Protein AF-A0A1C0A7Q6-F1 (afdb_monomer_lite)

Sequence (80 aa):
MNKTSEIQIARDLWNKTENQGVKLLLNQFSDECPKCGLKGGHGYKNWDLLVPIEVIDTKHHLVSYRCKRCGKQFKKVEEC

pLDDT: mean 82.35, std 10.29, range [41.22, 94.12]

Organism: NCBI:txid1413210

Foldseek 3Di:
DPPDDPLNVLLVCCVVDPDQVSQQVSVQPAQADSDPRHGQPVPSPQWDWDDDWADPDPFWIWTKIAGNPPRDIHIYIGGD

Secondary structure (DSSP, 8-state):
--PPPHHHHHHHHHHH---HHHHHHHHHT-SB-TTT--B--GGGTTEEEEEEEEE-SSSEEEEEEEETTT--EEEEEEE-

Radius of gyration: 13.05 Å; chains: 1; bounding box: 25×27×42 Å

Structure (mmCIF, N/CA/C/O backbone):
data_AF-A0A1C0A7Q6-F1
#
_entry.id   AF-A0A1C0A7Q6-F1
#
loop_
_atom_site.group_PDB
_atom_site.id
_atom_site.type_symbol
_atom_site.label_atom_id
_atom_site.label_alt_id
_atom_site.label_comp_id
_atom_site.label_asym_id
_atom_site.label_entity_id
_atom_site.label_seq_id
_atom_site.pdbx_PDB_ins_code
_atom_site.Cartn_x
_atom_site.Cartn_y
_atom_site.Cartn_z
_atom_site.occupancy
_atom_site.B_iso_or_equiv
_atom_site.auth_seq_id
_atom_site.auth_comp_id
_atom_site.auth_asym_id
_atom_site.auth_atom_id
_atom_site.pdbx_PDB_model_num
ATOM 1 N N . MET A 1 1 ? 3.943 12.140 28.988 1.00 41.22 1 MET A N 1
ATOM 2 C CA . MET A 1 1 ? 3.154 12.387 27.759 1.00 41.22 1 MET A CA 1
ATOM 3 C C . MET A 1 1 ? 3.426 11.242 26.798 1.00 41.22 1 MET A C 1
ATOM 5 O O . MET A 1 1 ? 4.578 11.071 26.418 1.00 41.22 1 MET A O 1
ATOM 9 N N . ASN A 1 2 ? 2.421 10.427 26.461 1.00 50.41 2 ASN A N 1
ATOM 10 C CA . ASN A 1 2 ? 2.576 9.416 25.411 1.00 50.41 2 ASN A CA 1
ATOM 11 C C . ASN A 1 2 ? 2.794 10.151 24.087 1.00 50.41 2 ASN A C 1
ATOM 13 O O . ASN A 1 2 ? 1.897 10.850 23.624 1.00 50.41 2 ASN A O 1
ATOM 17 N N . LYS A 1 3 ? 3.999 10.051 23.517 1.00 55.38 3 LYS A N 1
ATOM 18 C CA . LYS A 1 3 ? 4.269 10.551 22.168 1.00 55.38 3 LYS A CA 1
ATOM 19 C C . LYS A 1 3 ? 3.378 9.770 21.202 1.00 55.38 3 LYS A C 1
ATOM 21 O O . LYS A 1 3 ? 3.463 8.545 21.160 1.00 55.38 3 LYS A O 1
ATOM 26 N N . THR A 1 4 ? 2.520 10.470 20.465 1.00 68.31 4 THR A N 1
ATOM 27 C CA . THR A 1 4 ? 1.777 9.895 19.338 1.00 68.31 4 THR A CA 1
ATOM 28 C C . THR A 1 4 ? 2.781 9.253 18.388 1.00 68.31 4 THR A C 1
ATOM 30 O O . THR A 1 4 ? 3.759 9.902 18.014 1.00 68.31 4 THR A O 1
ATOM 33 N N . SER A 1 5 ? 2.592 7.980 18.039 1.00 76.62 5 SER A N 1
ATOM 34 C CA . SER A 1 5 ? 3.535 7.308 17.145 1.00 76.62 5 SER A CA 1
ATOM 35 C C . SER A 1 5 ? 3.442 7.899 15.736 1.00 76.62 5 SER A C 1
ATOM 37 O O . SER A 1 5 ? 2.368 8.315 15.298 1.00 76.62 5 SER A O 1
ATOM 39 N N . GLU A 1 6 ? 4.549 7.913 14.995 1.00 69.81 6 GLU A N 1
ATOM 40 C CA . GLU A 1 6 ? 4.578 8.382 13.598 1.00 69.81 6 GLU A CA 1
ATOM 41 C C . GLU A 1 6 ? 3.550 7.631 12.730 1.00 69.81 6 GLU A C 1
ATOM 43 O O . GLU A 1 6 ? 2.917 8.212 11.852 1.00 69.81 6 GLU A O 1
ATOM 48 N N . ILE A 1 7 ? 3.279 6.365 13.070 1.00 69.06 7 ILE A N 1
ATOM 49 C CA . ILE A 1 7 ? 2.230 5.531 12.469 1.00 69.06 7 ILE A CA 1
ATOM 50 C C . ILE A 1 7 ? 0.823 6.091 12.733 1.00 69.06 7 ILE A C 1
ATOM 52 O O . ILE A 1 7 ? -0.016 6.108 11.832 1.00 69.06 7 ILE A O 1
ATOM 56 N N . GLN A 1 8 ? 0.531 6.551 13.953 1.00 74.31 8 GLN A N 1
ATOM 57 C CA . GLN A 1 8 ? -0.759 7.176 14.268 1.00 74.31 8 GLN A CA 1
ATOM 58 C C . GLN A 1 8 ? -0.936 8.491 13.501 1.00 74.31 8 GLN A C 1
ATOM 60 O O . GLN A 1 8 ? -1.991 8.704 12.908 1.00 74.31 8 GLN A O 1
ATOM 65 N N . ILE A 1 9 ? 0.114 9.314 13.418 1.00 79.12 9 ILE A N 1
ATOM 66 C CA . ILE A 1 9 ? 0.106 10.555 12.627 1.00 79.12 9 ILE A CA 1
ATOM 67 C C . ILE A 1 9 ? -0.155 10.249 11.143 1.00 79.12 9 ILE A C 1
ATOM 69 O O . ILE A 1 9 ? -1.003 10.888 10.517 1.00 79.12 9 ILE A O 1
ATOM 73 N N . ALA A 1 10 ? 0.516 9.237 10.586 1.00 76.25 10 ALA A N 1
ATOM 74 C CA . ALA A 1 10 ? 0.327 8.809 9.203 1.00 76.25 10 ALA A CA 1
ATOM 75 C C . ALA A 1 10 ? -1.114 8.339 8.926 1.00 76.25 10 ALA A C 1
ATOM 77 O O . ALA A 1 10 ? -1.703 8.714 7.910 1.00 76.25 10 ALA A O 1
ATOM 78 N N . ARG A 1 11 ? -1.721 7.572 9.843 1.00 76.38 11 ARG A N 1
ATOM 79 C CA . ARG A 1 11 ? -3.125 7.129 9.731 1.00 76.38 11 ARG A CA 1
ATOM 80 C C . ARG A 1 11 ? -4.108 8.298 9.776 1.00 76.38 11 ARG A C 1
ATOM 82 O O . ARG A 1 11 ? -5.058 8.333 8.989 1.00 76.38 11 ARG A O 1
ATOM 89 N N . ASP A 1 12 ? -3.879 9.264 10.658 1.00 83.50 12 ASP A N 1
ATOM 90 C CA . ASP A 1 12 ? -4.729 10.450 10.764 1.00 83.50 12 ASP A CA 1
ATOM 91 C C . ASP A 1 12 ? -4.653 11.303 9.495 1.00 83.50 12 ASP A C 1
ATOM 93 O O . ASP A 1 12 ? -5.686 11.702 8.949 1.00 83.50 12 ASP A O 1
ATOM 97 N N . LEU A 1 13 ? -3.442 11.531 8.977 1.00 83.56 13 LEU A N 1
ATOM 98 C CA . LEU A 1 13 ? -3.224 12.232 7.711 1.00 83.56 13 LEU A CA 1
ATOM 99 C C . LEU A 1 13 ? -3.883 11.500 6.540 1.00 83.56 13 LEU A C 1
ATOM 101 O O . LEU A 1 13 ? -4.560 12.129 5.728 1.00 83.56 13 LEU A O 1
ATOM 105 N N . TRP A 1 14 ? -3.767 10.173 6.483 1.00 82.00 14 TRP A N 1
ATOM 106 C CA . TRP A 1 14 ? -4.395 9.342 5.455 1.00 82.00 14 TRP A CA 1
ATOM 107 C C . TRP A 1 14 ? -5.926 9.474 5.418 1.00 82.00 14 TRP A C 1
ATOM 109 O O . TRP A 1 14 ? -6.541 9.391 4.348 1.00 82.00 14 TRP A O 1
ATOM 119 N N . ASN A 1 15 ? -6.566 9.649 6.577 1.00 81.38 15 ASN A N 1
ATOM 120 C CA . ASN A 1 15 ? -8.013 9.842 6.663 1.00 81.38 15 ASN A CA 1
ATOM 121 C C . ASN A 1 15 ? -8.457 11.262 6.297 1.00 81.38 15 ASN A C 1
ATOM 123 O O . ASN A 1 15 ? -9.579 11.418 5.827 1.00 81.38 15 ASN A O 1
ATOM 127 N N . LYS A 1 16 ? -7.590 12.264 6.477 1.00 88.56 16 LYS A N 1
ATOM 128 C CA . LYS A 1 16 ? -7.888 13.679 6.205 1.00 88.56 16 LYS A CA 1
ATOM 129 C C . LYS A 1 16 ? -7.553 14.116 4.781 1.00 88.56 16 LYS A C 1
ATOM 131 O O . LYS A 1 16 ? -8.175 15.037 4.270 1.00 88.56 16 LYS A O 1
ATOM 136 N N . THR A 1 17 ? -6.556 13.497 4.151 1.00 86.31 17 THR A N 1
ATOM 137 C CA . THR A 1 17 ? -6.098 13.908 2.821 1.00 86.31 17 THR A CA 1
ATOM 138 C C . THR A 1 17 ? -6.888 13.232 1.702 1.00 86.31 17 THR A C 1
ATOM 140 O O . THR A 1 17 ? -7.166 12.029 1.737 1.00 8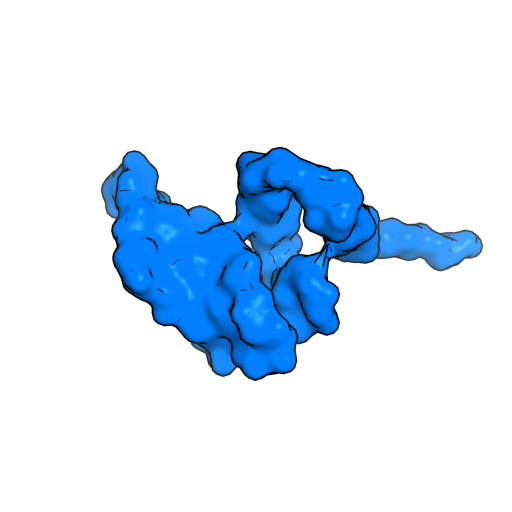6.31 17 THR A O 1
ATOM 143 N N . GLU A 1 18 ? -7.207 13.986 0.655 1.00 86.69 18 GLU A N 1
ATOM 144 C CA . GLU A 1 18 ? -7.759 13.455 -0.597 1.00 86.69 18 GLU A CA 1
ATOM 145 C C . GLU A 1 18 ? -6.662 13.145 -1.628 1.00 86.69 18 GLU A C 1
ATOM 147 O O . GLU A 1 18 ? -6.880 12.351 -2.547 1.00 86.69 18 GLU A O 1
ATOM 152 N N . ASN A 1 19 ? -5.454 13.687 -1.426 1.00 89.62 19 ASN A N 1
ATOM 153 C CA . ASN A 1 19 ? -4.325 13.541 -2.338 1.00 89.62 19 ASN A CA 1
ATOM 154 C C . ASN A 1 19 ? -3.803 12.092 -2.360 1.00 89.62 19 ASN A C 1
ATOM 156 O O . ASN A 1 19 ? -3.327 11.559 -1.353 1.00 89.62 19 ASN A O 1
ATOM 160 N N . GLN A 1 20 ? -3.867 11.460 -3.533 1.00 82.44 20 GLN A N 1
ATOM 161 C CA . GLN A 1 20 ? -3.475 10.060 -3.719 1.00 82.44 20 GLN A CA 1
ATOM 162 C C . GLN A 1 20 ? -1.956 9.835 -3.643 1.00 82.44 20 GLN A C 1
ATOM 164 O O . GLN A 1 20 ? -1.526 8.769 -3.209 1.00 82.44 20 GLN A O 1
ATOM 169 N N . GLY A 1 21 ? -1.140 10.832 -3.998 1.00 85.12 21 GLY A N 1
ATOM 170 C CA . GLY A 1 21 ? 0.320 10.756 -3.892 1.00 85.12 21 GLY A CA 1
ATOM 171 C C . GLY A 1 21 ? 0.796 10.764 -2.440 1.00 85.12 21 GLY A C 1
ATOM 172 O O . GLY A 1 21 ? 1.606 9.929 -2.048 1.00 85.12 21 GLY A O 1
ATOM 173 N N . VAL A 1 22 ? 0.216 11.631 -1.601 1.00 85.38 22 VAL A N 1
ATOM 174 C CA . VAL A 1 22 ? 0.490 11.639 -0.149 1.00 85.38 22 VAL A CA 1
ATOM 175 C C . VAL A 1 22 ? 0.096 10.304 0.477 1.00 85.38 22 VAL A C 1
ATOM 177 O O . VAL A 1 22 ? 0.840 9.742 1.274 1.00 85.38 22 VAL A O 1
ATOM 180 N N . LYS A 1 23 ? -1.056 9.762 0.075 1.00 82.94 23 LYS A N 1
ATOM 181 C CA . LYS A 1 23 ? -1.499 8.428 0.481 1.00 82.94 23 LYS A CA 1
ATOM 182 C C . LYS A 1 23 ? -0.460 7.360 0.132 1.00 82.94 23 LYS A C 1
ATOM 184 O O . LYS A 1 23 ? -0.048 6.611 1.015 1.00 82.94 23 LYS A O 1
ATOM 189 N N . LEU A 1 24 ? -0.002 7.318 -1.119 1.00 83.44 24 LEU A N 1
ATOM 190 C CA . LEU A 1 24 ? 1.029 6.375 -1.549 1.00 83.44 24 LEU A CA 1
ATOM 191 C C . LEU A 1 24 ? 2.289 6.480 -0.679 1.00 83.44 24 LEU A C 1
ATOM 193 O O . LEU A 1 24 ? 2.715 5.469 -0.134 1.00 83.44 24 LEU A O 1
ATOM 197 N N . LEU A 1 25 ? 2.825 7.690 -0.483 1.00 84.44 25 LEU A N 1
ATOM 198 C CA . LEU A 1 25 ? 4.023 7.919 0.333 1.00 84.44 25 LEU A CA 1
ATOM 199 C C . LEU A 1 25 ? 3.860 7.402 1.766 1.00 84.44 25 LEU A C 1
ATOM 201 O O . LEU A 1 25 ? 4.725 6.688 2.260 1.00 84.44 25 LEU A O 1
ATOM 205 N N . LEU A 1 26 ? 2.736 7.707 2.420 1.00 81.00 26 LEU A N 1
ATOM 206 C CA . LEU A 1 26 ? 2.480 7.269 3.796 1.00 81.00 26 LEU A CA 1
ATOM 207 C C . LEU A 1 26 ? 2.408 5.738 3.925 1.00 81.00 26 LEU A C 1
ATOM 209 O O . LEU A 1 26 ? 2.842 5.191 4.937 1.00 81.00 26 LEU A O 1
ATOM 213 N N . ASN A 1 27 ? 1.908 5.032 2.906 1.00 79.19 27 ASN A N 1
ATOM 214 C CA . ASN A 1 27 ? 1.846 3.567 2.928 1.00 79.19 27 ASN A CA 1
ATOM 215 C C . ASN A 1 27 ? 3.209 2.894 2.806 1.00 79.19 27 ASN A C 1
ATOM 217 O O . ASN A 1 27 ? 3.360 1.765 3.278 1.00 79.19 27 ASN A O 1
ATOM 221 N N . GLN A 1 28 ? 4.185 3.545 2.173 1.00 82.44 28 GLN A N 1
ATOM 222 C CA . GLN A 1 28 ? 5.505 2.945 1.977 1.00 82.44 28 GLN A CA 1
ATOM 223 C C . GLN A 1 28 ? 6.224 2.683 3.298 1.00 82.44 28 GLN A C 1
ATOM 225 O O . GLN A 1 28 ? 6.963 1.712 3.404 1.00 82.44 28 GLN A O 1
ATOM 230 N N . PHE A 1 29 ? 5.932 3.477 4.327 1.00 73.88 29 PHE A N 1
ATOM 231 C CA . PHE A 1 29 ? 6.553 3.360 5.646 1.00 73.88 29 PHE A CA 1
ATOM 232 C C . PHE A 1 29 ? 5.819 2.419 6.609 1.00 73.88 29 PHE A C 1
ATOM 234 O O . PHE A 1 29 ? 6.264 2.245 7.741 1.00 73.88 29 PHE A O 1
ATOM 241 N N . SER A 1 30 ? 4.687 1.832 6.208 1.00 76.31 30 SER A N 1
ATOM 242 C CA . SER A 1 30 ? 3.864 1.011 7.100 1.00 76.31 30 SER A CA 1
ATOM 243 C C . SER A 1 30 ? 3.686 -0.403 6.570 1.00 76.31 30 SER A C 1
ATOM 245 O O . SER A 1 30 ? 3.290 -0.615 5.425 1.00 76.31 30 SER A O 1
ATOM 247 N N . ASP A 1 31 ? 3.902 -1.392 7.428 1.00 78.44 31 ASP A N 1
ATOM 248 C CA . ASP A 1 31 ? 3.498 -2.778 7.210 1.00 78.44 31 ASP A CA 1
ATOM 249 C C . ASP A 1 31 ? 2.015 -3.001 7.547 1.00 78.44 31 ASP A C 1
ATOM 251 O O . ASP A 1 31 ? 1.558 -4.134 7.562 1.00 78.44 31 ASP A O 1
ATOM 255 N N . GLU A 1 32 ? 1.224 -1.959 7.809 1.00 82.94 32 GLU A N 1
ATOM 256 C CA . GLU A 1 32 ? -0.159 -2.073 8.270 1.00 82.94 32 GLU A CA 1
ATOM 257 C C . GLU A 1 32 ? -1.154 -1.516 7.250 1.00 82.94 32 GLU A C 1
ATOM 259 O O . GLU A 1 32 ? -0.871 -0.597 6.486 1.00 82.94 32 GLU A O 1
ATOM 264 N N . CYS A 1 33 ? -2.381 -2.042 7.257 1.00 83.75 33 CYS A N 1
ATOM 265 C CA . CYS A 1 33 ? -3.464 -1.471 6.471 1.00 83.75 33 CYS A CA 1
ATOM 266 C C . CYS A 1 33 ? -3.732 -0.033 6.950 1.00 83.75 33 CYS A C 1
ATOM 268 O O . CYS A 1 33 ? -4.140 0.148 8.103 1.00 83.75 33 CYS A O 1
ATOM 270 N N . PRO A 1 34 ? -3.651 0.979 6.071 1.00 75.81 34 PRO A N 1
ATOM 271 C CA . PRO A 1 34 ? -3.758 2.383 6.473 1.00 75.81 34 PRO A CA 1
ATOM 272 C C . PRO A 1 34 ? -5.157 2.769 6.977 1.00 75.81 34 PRO A C 1
ATOM 274 O O . PRO A 1 34 ? -5.344 3.826 7.572 1.00 75.81 34 PRO A O 1
ATOM 277 N N . LYS A 1 35 ? -6.166 1.920 6.738 1.00 79.94 35 LYS A N 1
ATOM 278 C CA . LYS A 1 35 ? -7.548 2.147 7.182 1.00 79.94 35 LYS A CA 1
ATOM 279 C C . LYS A 1 35 ? -7.914 1.443 8.483 1.00 79.94 35 LYS A C 1
ATOM 281 O O . LYS A 1 35 ? -8.632 2.028 9.280 1.00 79.94 35 LYS A O 1
ATOM 286 N N . CYS A 1 36 ? -7.480 0.200 8.691 1.00 82.56 36 CYS A N 1
ATOM 287 C CA . CYS A 1 36 ? -7.900 -0.589 9.860 1.00 82.56 36 CYS A CA 1
ATOM 288 C C . CYS A 1 36 ? -6.747 -1.047 10.762 1.00 82.56 36 CYS A C 1
ATOM 290 O O . CYS A 1 36 ? -6.991 -1.708 11.770 1.00 82.56 36 CYS A O 1
ATOM 292 N N . GLY A 1 37 ? -5.502 -0.735 10.396 1.00 81.12 37 GLY A N 1
ATOM 293 C CA . GLY A 1 37 ? -4.311 -1.082 11.165 1.00 81.12 37 GLY A CA 1
ATOM 294 C C . GLY A 1 37 ? -3.942 -2.564 11.161 1.00 81.12 37 GLY A C 1
ATOM 295 O O . GLY A 1 37 ? -3.133 -2.989 11.977 1.00 81.12 37 GLY A O 1
ATOM 296 N N . LEU A 1 38 ? -4.543 -3.378 10.286 1.00 84.56 38 LEU A N 1
ATOM 297 C CA . LEU A 1 38 ? -4.173 -4.787 10.165 1.00 84.56 38 LEU A CA 1
ATOM 298 C C . LEU A 1 38 ? -2.759 -4.914 9.590 1.00 84.56 38 LEU A C 1
ATOM 300 O O . LEU A 1 38 ? -2.548 -4.551 8.434 1.00 84.56 38 LEU A O 1
ATOM 304 N N . LYS A 1 39 ? -1.833 -5.492 10.356 1.00 81.81 39 LYS A N 1
ATOM 305 C CA . LYS A 1 39 ? -0.475 -5.796 9.891 1.00 81.81 39 LYS A CA 1
ATOM 306 C C . LYS A 1 39 ? -0.496 -6.759 8.703 1.00 81.81 39 LYS A C 1
ATOM 308 O O . LYS A 1 39 ? -1.237 -7.745 8.710 1.00 81.81 39 LYS A O 1
ATOM 313 N N . GLY A 1 40 ? 0.310 -6.498 7.689 1.00 70.19 40 GLY A N 1
ATOM 314 C CA . GLY A 1 40 ? 0.688 -7.453 6.664 1.00 70.19 40 GLY A CA 1
ATOM 315 C C . GLY A 1 40 ? 1.516 -8.530 7.346 1.00 70.19 40 GLY A C 1
ATOM 316 O O . GLY A 1 40 ? 2.633 -8.276 7.773 1.00 70.19 40 GLY A O 1
ATOM 317 N N . GLY A 1 41 ? 0.947 -9.722 7.541 1.00 67.44 41 GLY A N 1
ATOM 318 C CA . GLY A 1 41 ? 1.730 -10.846 8.058 1.00 67.44 41 GLY A CA 1
ATOM 319 C C . GLY A 1 41 ? 2.914 -11.162 7.136 1.00 67.44 41 GLY A C 1
ATOM 320 O O . GLY A 1 41 ? 2.944 -10.706 5.993 1.00 67.44 41 GLY A O 1
ATOM 321 N N . HIS A 1 42 ? 3.855 -11.989 7.600 1.00 60.28 42 HIS A N 1
ATOM 322 C CA . HIS A 1 42 ? 4.963 -12.476 6.770 1.00 60.28 42 HIS A CA 1
ATOM 323 C C . HIS A 1 42 ? 4.462 -12.967 5.401 1.00 60.28 42 HIS A C 1
ATOM 325 O O . HIS A 1 42 ? 3.575 -13.824 5.341 1.00 60.28 42 HIS A O 1
ATOM 331 N N . GLY A 1 43 ? 5.020 -12.409 4.322 1.00 59.75 43 GLY A N 1
ATOM 332 C CA . GLY A 1 43 ? 4.622 -12.716 2.945 1.00 59.75 43 GLY A CA 1
ATOM 333 C C . GLY A 1 43 ? 3.261 -12.144 2.539 1.00 59.75 43 GLY A C 1
ATOM 334 O O . GLY A 1 43 ? 2.529 -12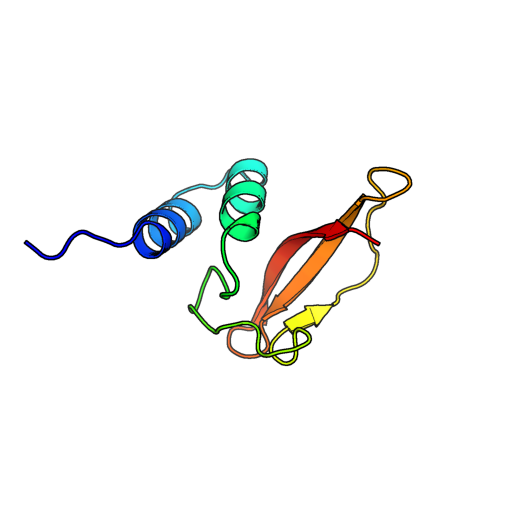.796 1.804 1.00 59.75 43 GLY A O 1
ATOM 335 N N . TYR A 1 44 ? 2.873 -10.977 3.067 1.00 66.50 44 TYR A N 1
ATOM 336 C CA . TYR A 1 44 ? 1.639 -10.265 2.707 1.00 66.50 44 TYR A CA 1
ATOM 337 C C . TYR A 1 44 ? 0.346 -11.080 2.888 1.00 66.50 44 TYR A C 1
ATOM 339 O O . TYR A 1 44 ? -0.676 -10.766 2.289 1.00 66.50 44 TYR A O 1
ATOM 347 N N . LYS A 1 45 ? 0.331 -12.096 3.767 1.00 74.69 45 LYS A N 1
ATOM 348 C CA . LYS A 1 45 ? -0.808 -13.030 3.945 1.00 74.69 45 LYS A CA 1
ATOM 349 C C . LYS A 1 45 ? -2.164 -12.354 4.170 1.00 74.69 45 LYS A C 1
ATOM 351 O O . LYS A 1 45 ? -3.203 -12.928 3.841 1.00 74.69 45 LYS A O 1
ATOM 356 N N . ASN A 1 46 ? -2.157 -11.144 4.718 1.00 83.25 46 ASN A N 1
ATOM 357 C CA . ASN A 1 46 ? -3.353 -10.377 5.051 1.00 83.25 46 ASN A CA 1
ATOM 358 C C . ASN A 1 46 ? -3.838 -9.449 3.927 1.00 83.25 46 ASN A C 1
ATOM 360 O O . ASN A 1 46 ? -4.854 -8.764 4.100 1.00 83.25 46 ASN A O 1
ATOM 364 N N . TRP A 1 47 ? -3.127 -9.408 2.802 1.00 87.69 47 TRP A N 1
ATOM 365 C CA . TRP A 1 47 ? -3.395 -8.546 1.658 1.00 87.69 47 TRP A CA 1
ATOM 366 C C . TRP A 1 47 ? -3.598 -9.409 0.406 1.00 87.69 47 TRP A C 1
ATOM 368 O O . TRP A 1 47 ? -2.930 -10.424 0.229 1.00 87.69 47 TRP A O 1
ATOM 378 N N . ASP A 1 48 ? -4.543 -9.026 -0.449 1.00 90.06 48 ASP A N 1
ATOM 379 C CA . ASP A 1 48 ? -4.651 -9.575 -1.803 1.00 90.06 48 ASP A CA 1
ATOM 380 C C . ASP A 1 48 ? -3.934 -8.625 -2.759 1.00 90.06 48 ASP A C 1
ATOM 382 O O . ASP A 1 48 ? -4.290 -7.445 -2.803 1.00 90.06 48 ASP A O 1
ATOM 386 N N . LEU A 1 49 ? -2.961 -9.118 -3.526 1.00 89.62 49 LEU A N 1
ATOM 387 C CA . LEU A 1 49 ? -2.405 -8.377 -4.657 1.00 89.62 49 LEU A CA 1
ATOM 388 C C . LEU A 1 49 ? -3.457 -8.304 -5.767 1.00 89.62 49 LEU A C 1
ATOM 390 O O . LEU A 1 49 ? -4.002 -9.325 -6.187 1.00 89.62 49 LEU A O 1
ATOM 394 N N . LEU A 1 50 ? -3.750 -7.095 -6.229 1.00 90.25 50 LEU A N 1
ATOM 395 C CA . LEU A 1 50 ? -4.668 -6.840 -7.327 1.00 90.25 50 LEU A CA 1
ATOM 396 C C . LEU A 1 50 ? -3.877 -6.563 -8.604 1.00 90.25 50 LEU A C 1
ATOM 398 O O . LEU A 1 50 ? -2.950 -5.756 -8.612 1.00 90.25 50 LEU A O 1
ATOM 402 N N . VAL A 1 51 ? -4.293 -7.216 -9.685 1.00 87.56 51 VAL A N 1
ATOM 403 C CA . VAL A 1 51 ? -3.834 -6.945 -11.050 1.00 87.56 51 VAL A CA 1
ATOM 404 C C . VAL A 1 51 ? -4.816 -5.987 -11.745 1.00 87.56 51 VAL A C 1
ATOM 406 O O . VAL A 1 51 ? -6.010 -6.028 -11.431 1.00 87.56 51 VAL A O 1
ATOM 409 N N . PRO A 1 52 ? -4.366 -5.136 -12.686 1.00 86.56 52 PRO A N 1
ATOM 410 C CA . PRO A 1 52 ? -3.010 -5.056 -13.240 1.00 86.56 52 PRO A CA 1
ATOM 411 C C . PRO A 1 52 ? -2.000 -4.338 -12.329 1.00 86.56 52 PRO A C 1
ATOM 413 O O . PRO A 1 52 ? -2.370 -3.506 -11.502 1.00 86.56 52 PRO A O 1
ATOM 416 N N . ILE A 1 53 ? -0.719 -4.668 -12.516 1.00 89.75 53 ILE A N 1
ATOM 417 C CA . ILE A 1 53 ? 0.429 -3.988 -11.902 1.00 89.75 53 ILE A CA 1
ATOM 418 C C . ILE A 1 53 ? 0.914 -2.897 -12.862 1.00 89.75 53 ILE A C 1
ATOM 420 O O . ILE A 1 53 ? 1.008 -3.135 -14.066 1.00 89.75 53 ILE A O 1
ATOM 424 N N . GLU A 1 54 ? 1.217 -1.711 -12.340 1.00 93.12 54 GLU A N 1
ATOM 425 C CA . GLU A 1 54 ? 1.739 -0.587 -13.120 1.00 93.12 54 GLU A CA 1
ATOM 426 C C . GLU A 1 54 ? 3.270 -0.551 -13.007 1.00 93.12 54 GLU A C 1
ATOM 428 O O . GLU A 1 54 ? 3.819 -0.407 -11.917 1.00 93.12 54 GLU A O 1
ATOM 433 N N . VAL A 1 55 ? 3.973 -0.720 -14.128 1.00 92.88 55 VAL A N 1
ATOM 434 C CA . VAL A 1 55 ? 5.444 -0.725 -14.170 1.00 92.88 55 VAL A CA 1
ATOM 435 C C . VAL A 1 55 ? 5.951 0.716 -14.163 1.00 92.88 55 VAL A C 1
ATOM 437 O O . VAL A 1 55 ? 5.587 1.486 -15.049 1.00 92.88 55 VAL A O 1
ATOM 440 N N . ILE A 1 56 ? 6.781 1.081 -13.180 1.00 92.31 56 ILE A N 1
ATOM 441 C CA . ILE A 1 56 ? 7.419 2.406 -13.123 1.00 92.31 56 ILE A CA 1
ATOM 442 C C . ILE A 1 56 ? 8.750 2.363 -13.877 1.00 92.31 56 ILE A C 1
ATOM 444 O O . ILE A 1 56 ? 8.994 3.182 -14.761 1.00 92.31 56 ILE A O 1
ATOM 448 N N . ASP A 1 57 ? 9.602 1.397 -13.535 1.00 93.38 57 ASP A N 1
ATOM 449 C CA . ASP A 1 57 ? 10.879 1.138 -14.199 1.00 93.38 57 ASP A CA 1
ATOM 450 C C . ASP A 1 57 ? 11.217 -0.364 -14.159 1.00 93.38 57 ASP A C 1
ATOM 452 O O . ASP A 1 57 ? 10.366 -1.195 -13.849 1.00 93.38 57 ASP A O 1
ATOM 456 N N . THR A 1 58 ? 12.452 -0.733 -14.509 1.00 92.44 58 THR A N 1
ATOM 457 C CA . THR A 1 58 ? 12.894 -2.135 -14.577 1.00 92.44 58 THR A CA 1
ATOM 458 C C . THR A 1 58 ? 12.948 -2.856 -13.230 1.00 92.44 58 THR A C 1
ATOM 460 O O . THR A 1 58 ? 13.086 -4.076 -13.224 1.00 92.44 58 THR A O 1
ATOM 463 N N . LYS A 1 59 ? 12.876 -2.131 -12.113 1.00 94.12 59 LYS A N 1
ATOM 464 C CA . LYS A 1 59 ? 12.962 -2.665 -10.749 1.00 94.12 59 LYS A CA 1
ATOM 465 C C . LYS A 1 59 ? 11.738 -2.344 -9.908 1.00 94.12 59 LYS A C 1
ATOM 467 O O . LYS A 1 59 ? 11.450 -3.076 -8.973 1.00 94.12 59 LYS A O 1
ATOM 472 N N . HIS A 1 60 ? 11.033 -1.258 -10.206 1.00 91.75 60 HIS A N 1
ATOM 473 C CA . HIS A 1 60 ? 9.960 -0.752 -9.365 1.00 91.75 60 HIS A CA 1
ATOM 474 C C . HIS A 1 60 ? 8.608 -0.872 -10.050 1.00 91.75 60 HIS A C 1
ATOM 476 O O . HIS A 1 60 ? 8.382 -0.355 -11.148 1.00 91.75 60 HIS A O 1
ATOM 482 N N . HIS A 1 61 ? 7.665 -1.481 -9.342 1.00 93.12 61 HIS A N 1
ATOM 483 C CA . HIS A 1 61 ? 6.277 -1.592 -9.761 1.00 93.12 61 HIS A CA 1
ATOM 484 C C . HIS A 1 61 ? 5.353 -0.915 -8.749 1.00 93.12 61 HIS A C 1
ATOM 486 O O . HIS A 1 61 ? 5.493 -1.087 -7.540 1.00 93.12 61 HIS A O 1
ATOM 492 N N . LEU A 1 62 ? 4.359 -0.177 -9.238 1.00 91.81 62 LEU A N 1
ATOM 493 C CA . LEU A 1 62 ? 3.230 0.290 -8.449 1.00 91.81 62 LEU A CA 1
ATOM 494 C C . LEU A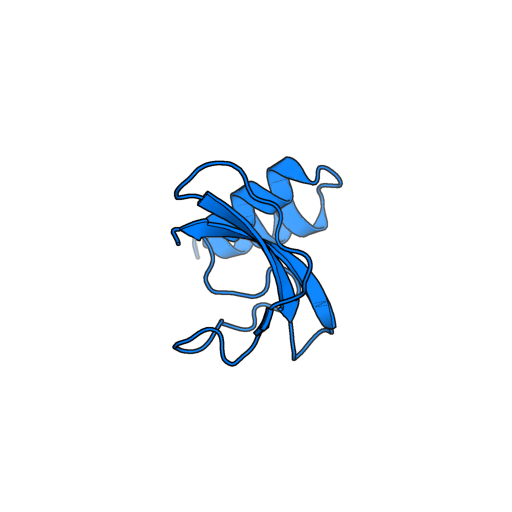 1 62 ? 2.155 -0.800 -8.424 1.00 91.81 62 LEU A C 1
ATOM 496 O O . LEU A 1 62 ? 1.462 -1.065 -9.409 1.00 91.81 62 LEU A O 1
ATOM 500 N N . VAL A 1 63 ? 1.997 -1.422 -7.263 1.00 91.00 63 VAL A N 1
ATOM 501 C CA . VAL A 1 63 ? 1.023 -2.485 -7.022 1.00 91.00 63 VAL A CA 1
ATOM 502 C C . VAL A 1 63 ? -0.164 -1.963 -6.222 1.00 91.00 63 VAL A C 1
ATOM 504 O O . VAL A 1 63 ? -0.039 -1.041 -5.409 1.00 91.00 63 VAL A O 1
ATOM 507 N N . SER A 1 64 ? -1.336 -2.570 -6.418 1.00 91.31 64 SER A N 1
ATOM 508 C CA . SER A 1 64 ? -2.499 -2.327 -5.567 1.00 91.31 64 SER A CA 1
ATOM 509 C C . SER A 1 64 ? -2.798 -3.546 -4.706 1.00 91.31 64 SER A C 1
ATOM 511 O O . SER A 1 64 ? -2.845 -4.668 -5.195 1.00 91.31 64 SER A O 1
ATOM 513 N N . TYR A 1 65 ? -3.034 -3.317 -3.420 1.00 90.56 65 TYR A N 1
ATOM 514 C CA . TYR A 1 65 ? -3.430 -4.335 -2.462 1.00 90.56 65 TYR A CA 1
ATOM 515 C C . TYR A 1 65 ? -4.843 -4.090 -1.955 1.00 90.56 65 TYR A C 1
ATOM 517 O O . TYR A 1 65 ? -5.239 -2.948 -1.711 1.00 90.56 65 TYR A O 1
ATOM 525 N N . ARG A 1 66 ? -5.580 -5.169 -1.694 1.00 91.56 66 ARG A N 1
ATOM 526 C CA . ARG A 1 66 ? -6.832 -5.147 -0.932 1.00 91.56 66 ARG A CA 1
ATOM 527 C C . ARG A 1 66 ? -6.615 -5.737 0.454 1.00 91.56 66 ARG A C 1
ATOM 529 O O . ARG A 1 66 ? -6.154 -6.865 0.593 1.00 91.56 66 ARG A O 1
ATOM 536 N N . CYS A 1 67 ? -6.990 -5.002 1.500 1.00 90.62 67 CYS A N 1
ATOM 537 C CA . CYS A 1 67 ? -6.960 -5.533 2.860 1.00 90.62 67 CYS A CA 1
ATOM 538 C C . CYS A 1 67 ? -8.052 -6.594 3.051 1.00 90.62 67 CYS A C 1
ATOM 540 O O . CYS A 1 67 ? -9.233 -6.286 2.893 1.00 90.62 67 CYS A O 1
ATOM 542 N N . LYS A 1 68 ? -7.686 -7.803 3.489 1.00 91.12 68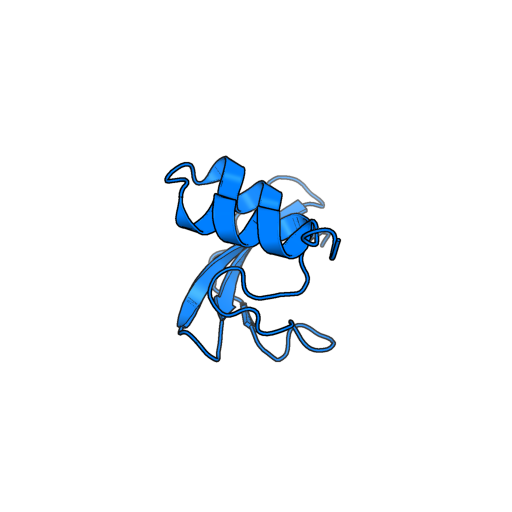 LYS A N 1
ATOM 543 C CA . LYS A 1 68 ? -8.653 -8.889 3.730 1.00 91.12 68 LYS A CA 1
ATOM 544 C C . LYS A 1 68 ? -9.634 -8.608 4.873 1.00 91.12 68 LYS A C 1
ATOM 546 O O . LYS A 1 68 ? -10.734 -9.144 4.868 1.00 91.12 68 LYS A O 1
ATOM 551 N N . ARG A 1 69 ? -9.270 -7.754 5.843 1.00 90.25 69 ARG A N 1
ATOM 552 C CA . ARG A 1 69 ? -10.143 -7.409 6.984 1.00 90.25 69 ARG A CA 1
ATOM 553 C C . ARG A 1 69 ? -11.170 -6.334 6.656 1.00 90.25 69 ARG A C 1
ATOM 555 O O . ARG A 1 69 ? -12.329 -6.492 7.006 1.00 90.25 69 ARG A O 1
ATOM 562 N N . CYS A 1 70 ? -10.752 -5.217 6.060 1.00 90.19 70 CYS A N 1
ATOM 563 C CA . CYS A 1 70 ? -11.653 -4.079 5.825 1.00 90.19 70 CYS A CA 1
ATOM 564 C C . CYS A 1 70 ? -12.056 -3.890 4.358 1.00 90.19 70 CYS A C 1
ATOM 566 O O . CYS A 1 70 ? -12.789 -2.954 4.048 1.00 90.19 70 CYS A O 1
ATOM 568 N N . GLY A 1 71 ? -11.536 -4.711 3.441 1.00 90.50 71 GLY A N 1
ATOM 569 C CA . GLY A 1 71 ? -11.824 -4.653 2.005 1.00 90.50 71 GLY A CA 1
ATOM 570 C C . GLY A 1 71 ? -11.281 -3.416 1.284 1.00 90.50 71 GLY A C 1
ATOM 571 O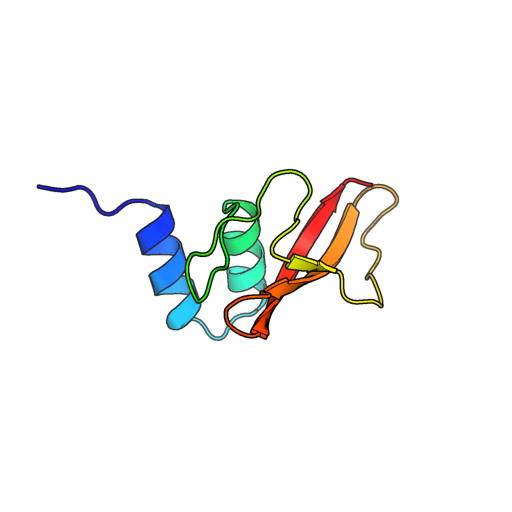 O . GLY A 1 71 ? -11.412 -3.311 0.066 1.00 90.50 71 GLY A O 1
ATOM 572 N N . LYS A 1 72 ? -10.674 -2.460 1.999 1.00 88.31 72 LYS A N 1
ATOM 573 C CA . LYS A 1 72 ? -10.155 -1.229 1.398 1.00 88.31 72 LYS A CA 1
ATOM 574 C C . LYS A 1 72 ? -8.888 -1.502 0.602 1.00 88.31 72 LYS A C 1
ATOM 576 O O . LYS A 1 72 ? -8.032 -2.286 1.018 1.00 88.31 72 LYS A O 1
ATOM 581 N N . GLN A 1 73 ? -8.798 -0.809 -0.525 1.00 90.00 73 GLN A N 1
ATOM 582 C CA . GLN A 1 73 ? -7.660 -0.864 -1.423 1.00 90.00 73 GLN A CA 1
ATOM 583 C C . GLN A 1 73 ? -6.662 0.238 -1.092 1.00 90.00 73 GLN A C 1
ATOM 585 O O . GLN A 1 73 ? -7.039 1.327 -0.646 1.00 90.00 73 GLN A O 1
ATOM 590 N N . PHE A 1 74 ? -5.392 -0.054 -1.313 1.00 86.50 74 PHE A N 1
ATOM 591 C CA . PHE A 1 74 ? -4.308 0.907 -1.230 1.00 86.50 74 PHE A CA 1
ATOM 592 C C . PHE A 1 74 ? -3.202 0.516 -2.210 1.00 86.50 74 PHE A C 1
ATOM 594 O O . PHE A 1 74 ? -3.163 -0.618 -2.682 1.00 86.50 74 PHE A O 1
ATOM 601 N N . LYS A 1 75 ? -2.340 1.468 -2.564 1.00 88.44 75 LYS A N 1
ATOM 602 C CA . LYS A 1 75 ? -1.208 1.232 -3.464 1.00 88.44 75 LYS A CA 1
ATOM 603 C C . LYS A 1 75 ? 0.113 1.271 -2.699 1.00 88.44 75 LYS A C 1
ATOM 605 O O . LYS A 1 75 ? 0.192 1.968 -1.680 1.00 88.44 75 LYS A O 1
ATOM 610 N N . LYS A 1 76 ? 1.105 0.540 -3.209 1.00 89.00 76 LYS A N 1
ATOM 611 C CA . LYS A 1 76 ? 2.501 0.534 -2.760 1.00 89.00 76 LYS A CA 1
ATOM 612 C C . LYS A 1 76 ? 3.449 0.419 -3.949 1.00 89.00 76 LYS A C 1
ATOM 614 O O . LYS A 1 76 ? 3.083 -0.177 -4.954 1.00 89.00 76 LYS A O 1
ATOM 619 N N . VAL A 1 77 ? 4.648 0.978 -3.826 1.00 90.19 77 VAL A N 1
ATOM 620 C CA . VAL A 1 77 ? 5.759 0.675 -4.741 1.00 90.19 77 VAL A CA 1
ATOM 621 C C . VAL A 1 77 ? 6.524 -0.519 -4.175 1.00 90.19 77 VAL A C 1
ATOM 623 O O . VAL A 1 77 ? 6.900 -0.490 -3.004 1.00 90.19 77 VAL A O 1
ATOM 626 N N . GLU A 1 78 ? 6.721 -1.552 -4.984 1.00 88.44 78 GLU A N 1
ATOM 627 C CA . GLU A 1 78 ? 7.486 -2.754 -4.641 1.00 88.44 78 GLU A CA 1
ATOM 628 C C . GLU A 1 78 ? 8.700 -2.861 -5.567 1.00 88.44 78 GLU A C 1
ATOM 630 O O . GLU A 1 78 ? 8.618 -2.495 -6.743 1.00 88.44 78 GLU A O 1
ATOM 635 N N . GLU A 1 79 ? 9.805 -3.374 -5.030 1.00 88.94 79 GLU A N 1
ATOM 636 C CA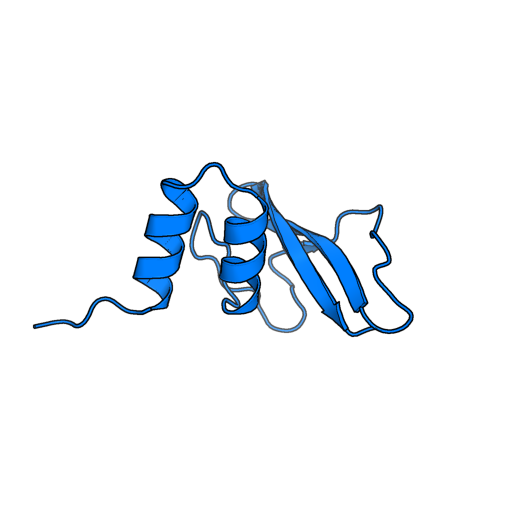 . GLU A 1 79 ? 10.966 -3.793 -5.818 1.00 88.94 79 GLU A CA 1
ATOM 637 C C . GLU A 1 79 ? 10.745 -5.235 -6.312 1.00 88.94 79 GLU A C 1
ATOM 639 O O . GLU A 1 79 ? 10.212 -6.063 -5.567 1.00 88.94 79 GLU A O 1
ATOM 644 N N . CYS A 1 80 ? 11.089 -5.516 -7.570 1.00 76.19 80 CYS A N 1
ATOM 645 C CA . CYS A 1 80 ? 10.868 -6.796 -8.252 1.00 76.19 80 CYS A CA 1
ATOM 646 C C . CYS A 1 80 ? 12.170 -7.491 -8.650 1.00 76.19 80 CYS A C 1
ATOM 648 O O . CYS A 1 80 ? 13.142 -6.787 -9.007 1.00 76.19 80 CYS A O 1
#